Protein AF-A0A090RNL5-F1 (afdb_monomer_lite)

Radius of gyration: 27.96 Å; chains: 1; bounding box: 62×28×70 Å

Organism: NCBI:txid754436

Secondary structure (DSSP, 8-state):
--TTSPPPPP---------PPPPPPEEEE----S-SS---GGGS-TTS---EEEEPPTT------

Structure (mmCIF, N/CA/C/O backbone):
data_AF-A0A090RNL5-F1
#
_entry.id   AF-A0A090RNL5-F1
#
loop_
_atom_site.group_PDB
_atom_site.id
_atom_site.type_symbol
_atom_site.label_atom_id
_atom_site.label_alt_id
_atom_site.label_comp_id
_atom_site.label_asym_id
_atom_site.label_entity_id
_atom_site.label_s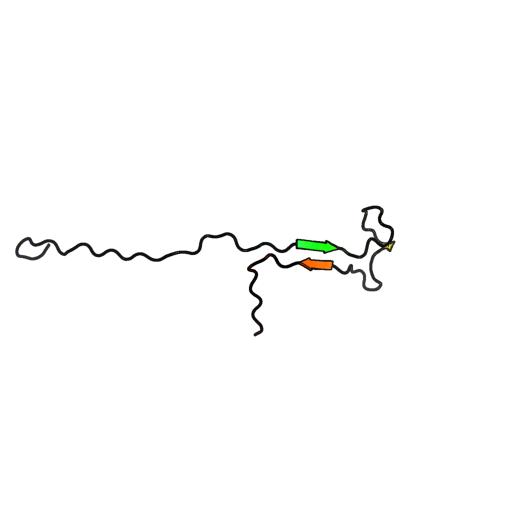eq_id
_atom_site.pdbx_PDB_ins_code
_atom_site.Cartn_x
_atom_site.Cartn_y
_atom_site.Cartn_z
_atom_site.occupancy
_atom_site.B_iso_or_equiv
_atom_site.auth_seq_id
_atom_site.auth_comp_id
_atom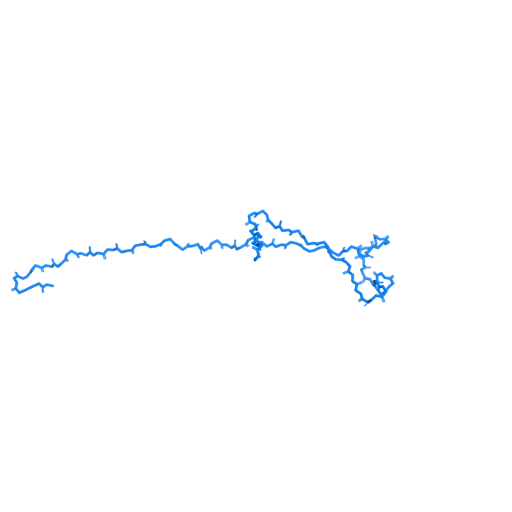_site.auth_asym_id
_atom_site.auth_atom_id
_atom_site.pdbx_PDB_model_num
ATOM 1 N N . MET A 1 1 ? -40.483 8.688 38.368 1.00 61.00 1 MET A N 1
ATOM 2 C CA . MET A 1 1 ? -41.025 9.066 39.687 1.00 61.00 1 MET A CA 1
ATOM 3 C C . MET A 1 1 ? -42.228 8.180 39.943 1.00 61.00 1 MET A C 1
ATOM 5 O O . MET A 1 1 ? -43.124 8.174 39.107 1.00 61.00 1 MET A O 1
ATOM 9 N N . ASP A 1 2 ? -42.196 7.350 40.981 1.00 74.81 2 ASP A N 1
ATOM 10 C CA . ASP A 1 2 ? -43.332 6.489 41.334 1.00 74.81 2 ASP A CA 1
ATOM 11 C C . ASP A 1 2 ? -44.450 7.280 42.048 1.00 74.81 2 ASP A C 1
ATOM 13 O O . ASP A 1 2 ? -44.325 8.482 42.296 1.00 74.81 2 ASP A O 1
ATOM 17 N N . ALA A 1 3 ? -45.556 6.607 42.383 1.00 78.69 3 ALA A N 1
ATOM 18 C CA . ALA A 1 3 ? -46.699 7.212 43.075 1.00 78.69 3 ALA A CA 1
ATOM 19 C C . ALA A 1 3 ? -46.370 7.754 44.485 1.00 78.69 3 ALA A C 1
ATOM 21 O O . ALA A 1 3 ? -47.167 8.512 45.035 1.00 78.69 3 ALA A O 1
ATOM 22 N N . ALA A 1 4 ? -45.220 7.390 45.064 1.00 81.81 4 ALA A N 1
ATOM 23 C CA . ALA A 1 4 ? -44.727 7.888 46.347 1.00 81.81 4 ALA A CA 1
ATOM 24 C C . ALA A 1 4 ? -43.681 9.013 46.197 1.00 81.81 4 ALA A C 1
ATOM 26 O O . ALA A 1 4 ? -43.203 9.536 47.202 1.00 81.81 4 ALA A O 1
ATOM 27 N N . GLY A 1 5 ? -43.344 9.420 44.967 1.00 81.56 5 GLY A N 1
ATOM 28 C CA . GLY A 1 5 ? -42.376 10.484 44.703 1.00 81.56 5 GLY A CA 1
ATOM 29 C C . GLY A 1 5 ? -40.921 10.018 44.632 1.00 81.56 5 GLY A C 1
ATOM 30 O O . GLY A 1 5 ? -40.028 10.861 44.587 1.00 81.56 5 GLY A O 1
ATOM 31 N N . ASN A 1 6 ? -40.648 8.711 44.574 1.00 81.12 6 ASN A N 1
ATOM 32 C CA . ASN A 1 6 ? -39.275 8.218 44.479 1.00 81.12 6 ASN A CA 1
ATOM 33 C C . ASN A 1 6 ? -38.795 8.259 43.016 1.00 81.12 6 ASN A C 1
ATOM 35 O O . ASN A 1 6 ? -39.453 7.692 42.129 1.00 81.12 6 ASN A O 1
ATOM 39 N N . PRO A 1 7 ? -37.668 8.924 42.708 1.00 81.69 7 PRO A N 1
ATOM 40 C CA . PRO A 1 7 ? -37.026 8.786 41.410 1.00 81.69 7 PRO A CA 1
ATOM 41 C C . PRO A 1 7 ? -36.402 7.390 41.281 1.00 81.69 7 PRO A C 1
ATOM 43 O O . PRO A 1 7 ? -35.875 6.833 42.243 1.00 81.69 7 PRO A O 1
ATOM 46 N N . SER A 1 8 ? -36.468 6.815 40.083 1.00 79.50 8 SER A N 1
ATOM 47 C CA . SER A 1 8 ? -35.692 5.623 39.742 1.00 79.50 8 SER A CA 1
ATOM 48 C C . SER A 1 8 ? -34.206 5.989 39.642 1.00 79.50 8 SER A C 1
ATOM 50 O O . SER A 1 8 ? -33.907 7.103 39.210 1.00 79.50 8 SER A O 1
ATOM 52 N N . PRO A 1 9 ? -33.278 5.087 40.007 1.00 83.00 9 PRO A N 1
ATOM 53 C CA . PRO A 1 9 ? -31.859 5.306 39.760 1.00 83.00 9 PRO A CA 1
ATOM 54 C C . PRO A 1 9 ? -31.598 5.493 38.264 1.00 83.00 9 PRO A C 1
ATOM 56 O O . PRO A 1 9 ? -32.141 4.753 37.442 1.00 83.00 9 PRO A O 1
ATOM 59 N N . GLU A 1 10 ? -30.755 6.462 37.923 1.00 84.00 10 GLU A N 1
ATOM 60 C CA . GLU A 1 10 ? -30.225 6.608 36.569 1.00 84.00 10 GLU A CA 1
ATOM 61 C C . GLU A 1 10 ? -29.357 5.374 36.251 1.00 84.00 10 GLU A C 1
ATOM 63 O O . GLU A 1 10 ? -28.502 4.992 37.054 1.00 84.00 10 GLU A O 1
ATOM 68 N N . VAL A 1 11 ? -29.573 4.742 35.095 1.00 82.38 11 VAL A N 1
ATOM 69 C CA . VAL A 1 11 ? -28.720 3.661 34.572 1.00 82.38 11 VAL A CA 1
ATOM 70 C C . VAL A 1 11 ? -27.953 4.204 33.374 1.00 82.38 11 VAL A C 1
ATOM 72 O O . VAL A 1 11 ? -28.540 4.833 32.497 1.00 82.38 11 VAL A O 1
ATOM 75 N N . SER A 1 12 ? -26.642 3.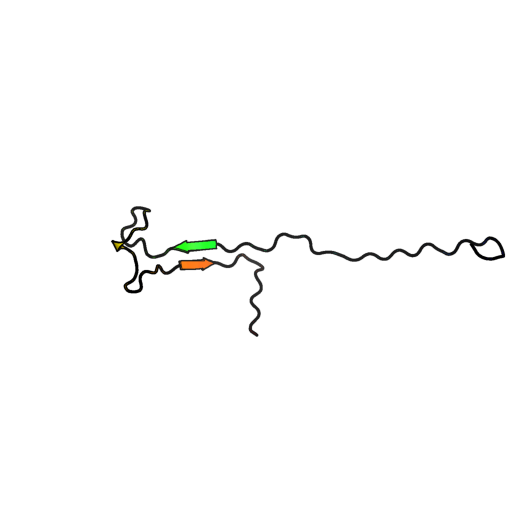966 33.349 1.00 87.69 12 SER A N 1
ATOM 76 C CA . SER A 1 12 ? -25.758 4.344 32.246 1.00 87.69 12 SER A CA 1
ATOM 77 C C . SER A 1 12 ? -25.154 3.092 31.630 1.00 87.69 12 SER A C 1
ATOM 79 O O . SER A 1 12 ? -24.577 2.281 32.353 1.00 87.69 12 SER A O 1
ATOM 81 N N . ASP A 1 13 ? -25.230 2.993 30.305 1.00 89.25 13 ASP A N 1
ATOM 82 C CA . ASP A 1 13 ? -24.504 2.012 29.504 1.00 89.25 13 ASP A CA 1
ATOM 83 C C . ASP A 1 13 ? -23.406 2.719 28.707 1.00 89.25 13 ASP A C 1
ATOM 85 O O . ASP A 1 13 ? -23.629 3.766 28.095 1.00 89.25 13 ASP A O 1
ATOM 89 N N . ASN A 1 14 ? -22.217 2.121 28.680 1.00 86.69 14 ASN A N 1
ATOM 90 C CA . ASN A 1 14 ? -21.093 2.603 27.890 1.00 86.69 14 ASN A CA 1
ATOM 91 C C . ASN A 1 14 ? -20.569 1.462 27.013 1.00 86.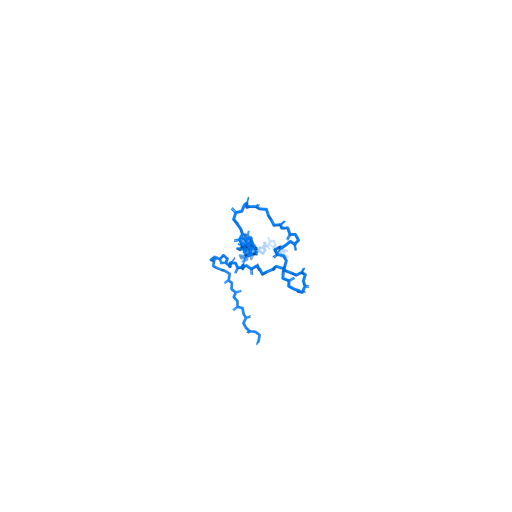69 14 ASN A C 1
ATOM 93 O O . ASN A 1 14 ? -20.368 0.346 27.488 1.00 86.69 14 ASN A O 1
ATOM 97 N N . ALA A 1 15 ? -20.295 1.764 25.744 1.00 90.06 15 ALA A N 1
ATOM 98 C CA . ALA A 1 15 ? -19.606 0.875 24.817 1.00 90.06 15 ALA A CA 1
ATOM 99 C C . ALA A 1 15 ? -18.345 1.564 24.287 1.00 90.06 15 ALA A C 1
ATOM 101 O O . ALA A 1 15 ? -18.323 2.783 24.103 1.00 90.06 15 ALA A O 1
ATOM 102 N N . LEU A 1 16 ? -17.298 0.778 24.041 1.00 93.06 16 LEU A N 1
ATOM 103 C CA . LEU A 1 16 ? -16.117 1.255 23.334 1.00 93.06 16 LEU A CA 1
ATOM 104 C C . LEU A 1 16 ? -16.370 1.138 21.834 1.00 93.06 16 LEU A C 1
ATOM 106 O O . LEU A 1 16 ? -16.829 0.101 21.358 1.00 93.06 16 LEU A O 1
ATOM 110 N N . VAL A 1 17 ? -16.064 2.207 21.107 1.00 90.75 17 VAL A N 1
ATOM 111 C CA . VAL A 1 17 ? -16.072 2.218 19.646 1.00 90.75 17 VAL A CA 1
ATOM 112 C C . VAL A 1 17 ? -14.629 2.316 19.195 1.00 90.75 17 VAL A C 1
ATOM 114 O O . VAL A 1 17 ? -13.916 3.230 19.616 1.00 90.75 17 VAL A O 1
ATOM 117 N N . ASP A 1 18 ? -14.205 1.381 18.351 1.00 89.75 18 ASP A N 1
ATOM 118 C CA . ASP A 1 18 ? -12.963 1.560 17.617 1.00 89.75 18 ASP A CA 1
ATOM 119 C C . ASP A 1 18 ? -13.180 2.644 16.558 1.00 89.75 18 ASP A C 1
ATOM 121 O O . ASP A 1 18 ? -14.002 2.502 15.652 1.00 89.75 18 ASP A O 1
ATOM 125 N N . ASN A 1 19 ? -12.487 3.764 16.737 1.00 92.06 19 ASN A N 1
ATOM 126 C CA . ASN A 1 19 ? -12.482 4.893 15.813 1.00 92.06 19 ASN A CA 1
ATOM 127 C C . ASN A 1 19 ? -11.055 5.191 15.323 1.00 92.06 19 ASN A C 1
ATOM 129 O O . ASN A 1 19 ? -10.751 6.308 14.900 1.00 92.06 19 ASN A O 1
ATOM 133 N N . GLY A 1 20 ? -10.151 4.214 15.451 1.00 92.31 20 GLY A N 1
ATOM 134 C CA . GLY A 1 20 ? -8.831 4.267 14.849 1.00 92.31 20 GLY A CA 1
ATOM 135 C C . GLY A 1 20 ? -8.934 4.181 13.329 1.00 92.31 20 GLY A C 1
ATOM 136 O O . GLY A 1 20 ? -9.769 3.463 12.781 1.00 92.31 20 GLY A O 1
ATOM 137 N N . ALA A 1 21 ? -8.076 4.918 12.624 1.00 91.44 21 ALA A N 1
ATOM 138 C CA . ALA A 1 21 ? -7.945 4.731 11.186 1.00 91.44 21 ALA A CA 1
ATOM 139 C C . ALA A 1 21 ? -7.376 3.336 10.899 1.00 91.44 21 ALA A C 1
ATOM 141 O O . ALA A 1 21 ? -6.412 2.910 11.540 1.00 91.44 21 ALA A O 1
ATOM 142 N N . ALA A 1 22 ? -7.947 2.652 9.909 1.00 90.44 22 ALA A N 1
ATOM 143 C CA . ALA A 1 22 ? -7.403 1.388 9.439 1.00 90.44 22 ALA A CA 1
ATOM 144 C C . ALA A 1 22 ? -5.975 1.586 8.882 1.00 90.44 22 ALA A C 1
ATOM 146 O O . ALA A 1 22 ? -5.703 2.620 8.258 1.00 90.44 22 ALA A O 1
ATOM 147 N N . PRO A 1 23 ? -5.067 0.609 9.061 1.00 93.19 23 PRO A N 1
ATOM 148 C CA . PRO A 1 23 ? -3.755 0.640 8.425 1.00 93.19 23 PRO A CA 1
ATOM 149 C C . PRO A 1 23 ? -3.883 0.736 6.896 1.00 93.19 23 PRO A C 1
ATOM 151 O O . PRO A 1 23 ? -4.618 -0.035 6.278 1.00 93.19 23 PRO A O 1
ATOM 154 N N . ALA A 1 24 ? -3.170 1.680 6.276 1.00 94.38 24 ALA A N 1
ATOM 155 C CA . ALA A 1 24 ? -3.186 1.873 4.826 1.00 94.38 24 ALA A CA 1
ATOM 156 C C . ALA A 1 24 ? -2.053 1.077 4.149 1.00 94.38 24 ALA A C 1
ATOM 158 O O . ALA A 1 24 ? -0.913 1.167 4.609 1.00 94.38 24 ALA A O 1
ATOM 159 N N . PRO A 1 25 ? -2.315 0.329 3.063 1.00 95.56 25 PRO A N 1
ATOM 160 C CA . PRO A 1 25 ? -1.263 -0.345 2.307 1.00 95.56 25 PRO A CA 1
ATOM 161 C C . PRO A 1 25 ? -0.460 0.644 1.450 1.00 95.56 25 PRO A C 1
ATOM 163 O O . PRO A 1 25 ? -0.925 1.747 1.149 1.00 95.56 25 PRO A O 1
ATOM 166 N N . SER A 1 26 ? 0.718 0.220 0.997 1.00 96.38 26 SER A N 1
ATOM 167 C CA . SER A 1 26 ? 1.462 0.893 -0.073 1.00 96.38 26 SER A CA 1
ATOM 168 C C . SER A 1 26 ? 1.514 0.030 -1.327 1.00 96.38 26 SER A C 1
ATOM 170 O O . SER A 1 26 ? 1.479 -1.198 -1.249 1.00 96.38 26 SER A O 1
ATOM 172 N N . VAL A 1 27 ? 1.602 0.689 -2.481 1.00 95.12 27 VAL A N 1
ATOM 173 C CA . VAL A 1 27 ? 1.714 0.042 -3.789 1.00 95.12 27 VAL A CA 1
ATOM 174 C C . VAL A 1 27 ? 2.900 0.644 -4.527 1.00 95.12 27 VAL A C 1
ATOM 176 O O . VAL A 1 27 ? 2.997 1.867 -4.632 1.00 95.12 27 VAL A O 1
ATOM 179 N N . GLU A 1 28 ? 3.771 -0.210 -5.047 1.00 92.44 28 GLU A N 1
ATOM 180 C CA . GLU A 1 28 ? 4.910 0.156 -5.884 1.00 92.44 28 GLU A CA 1
ATOM 181 C C . GLU A 1 28 ? 4.800 -0.570 -7.224 1.00 92.44 28 GLU A C 1
ATOM 183 O O . GLU A 1 28 ? 4.523 -1.765 -7.268 1.00 92.44 28 GLU A O 1
ATOM 188 N N . LEU A 1 29 ? 4.975 0.146 -8.333 1.00 91.94 29 LEU A N 1
ATOM 189 C CA . LEU A 1 29 ? 5.045 -0.474 -9.656 1.00 91.94 29 LEU A CA 1
ATOM 190 C C . LEU A 1 29 ? 6.475 -0.985 -9.878 1.00 91.94 29 LEU A C 1
ATOM 192 O O . LEU A 1 29 ? 7.416 -0.302 -9.477 1.00 91.94 29 LEU A O 1
ATOM 196 N N . LEU A 1 30 ? 6.641 -2.142 -10.532 1.00 90.19 30 LEU A N 1
ATOM 197 C CA . LEU A 1 30 ? 7.941 -2.825 -10.697 1.00 90.19 30 LEU A CA 1
ATOM 198 C C . LEU A 1 30 ? 8.452 -2.949 -12.151 1.00 90.19 30 LEU A C 1
ATOM 200 O O . LEU A 1 30 ? 9.403 -3.682 -12.410 1.00 90.19 30 LEU A O 1
ATOM 204 N N . GLY A 1 31 ? 7.801 -2.316 -13.122 1.00 88.81 31 GLY A N 1
ATOM 205 C CA . GLY A 1 31 ? 8.172 -2.398 -14.545 1.00 88.81 31 GLY A CA 1
ATOM 206 C C . GLY A 1 31 ? 9.171 -1.345 -15.063 1.00 88.81 31 GLY A C 1
ATOM 207 O O . GLY A 1 31 ? 9.516 -1.426 -16.233 1.00 88.81 31 GLY A O 1
ATOM 208 N N . ASP A 1 32 ? 9.639 -0.388 -14.251 1.00 91.06 32 ASP A N 1
ATOM 209 C CA . ASP A 1 32 ? 10.653 0.611 -14.634 1.00 91.06 32 ASP A CA 1
ATOM 210 C C . ASP A 1 32 ? 12.009 -0.093 -14.656 1.00 91.06 32 ASP A C 1
ATOM 212 O O . ASP A 1 32 ? 12.785 -0.102 -13.698 1.00 91.06 32 ASP A O 1
ATOM 216 N N . VAL A 1 33 ? 12.246 -0.794 -15.758 1.00 89.12 33 VAL A N 1
ATOM 217 C CA . VAL A 1 33 ? 13.437 -1.618 -15.959 1.00 89.12 33 VAL A CA 1
ATOM 218 C C . VAL A 1 33 ? 14.678 -0.774 -16.220 1.00 89.12 33 VAL A C 1
ATOM 220 O O . VAL A 1 33 ? 15.795 -1.289 -16.125 1.00 89.12 33 VAL A O 1
ATOM 223 N N . ASN A 1 34 ? 14.495 0.494 -16.591 1.00 91.56 34 ASN A N 1
ATOM 224 C CA . ASN A 1 34 ? 15.574 1.372 -17.015 1.00 91.56 34 ASN A CA 1
ATOM 225 C C . ASN A 1 34 ? 16.011 2.357 -15.905 1.00 91.56 34 ASN A C 1
ATOM 227 O O . ASN A 1 34 ? 17.147 2.839 -15.933 1.00 91.56 34 ASN A O 1
ATOM 231 N N . GLY A 1 35 ? 15.173 2.555 -14.885 1.00 92.19 35 GLY A N 1
ATOM 232 C CA . GLY A 1 35 ? 15.452 3.323 -13.677 1.00 92.19 35 GLY A CA 1
ATOM 233 C C . GLY A 1 35 ? 15.435 4.838 -13.875 1.00 92.19 35 GLY A C 1
ATOM 234 O O . GLY A 1 35 ? 16.113 5.548 -13.126 1.00 92.19 35 GLY A O 1
ATOM 235 N N . ASP A 1 36 ? 14.723 5.347 -14.882 1.00 94.19 36 ASP A N 1
ATOM 236 C CA . ASP A 1 36 ? 14.596 6.784 -15.150 1.00 94.19 36 ASP A CA 1
ATOM 237 C C . ASP A 1 36 ? 13.475 7.461 -14.343 1.00 94.19 36 ASP A C 1
ATOM 239 O O . ASP A 1 36 ? 13.368 8.694 -14.342 1.00 94.19 36 ASP A O 1
ATOM 243 N N . GLY A 1 37 ? 12.681 6.677 -13.608 1.00 91.19 37 GLY A N 1
ATOM 244 C CA . GLY A 1 37 ? 11.570 7.161 -12.802 1.00 91.19 37 GLY A CA 1
ATOM 245 C C . GLY A 1 37 ? 10.312 7.480 -13.610 1.00 91.19 37 GLY A C 1
ATOM 246 O O . GLY A 1 37 ? 9.410 8.139 -13.080 1.00 91.19 37 GLY A O 1
ATOM 247 N N . VAL A 1 38 ? 10.228 7.051 -14.872 1.00 90.94 38 VAL A N 1
ATOM 248 C CA . VAL A 1 38 ? 9.083 7.268 -15.758 1.00 90.94 38 VAL A CA 1
ATOM 249 C C . VAL A 1 38 ? 8.600 5.953 -16.354 1.00 90.94 38 VAL A C 1
ATOM 251 O O . VAL A 1 38 ? 9.152 5.441 -17.316 1.00 90.94 38 VAL A O 1
ATOM 254 N N . TYR A 1 39 ? 7.434 5.517 -15.884 1.00 90.81 39 TYR A N 1
ATOM 255 C CA . TYR A 1 39 ? 6.711 4.396 -16.473 1.00 90.81 39 TYR A CA 1
ATOM 256 C C . TYR A 1 39 ? 6.097 4.729 -17.835 1.00 90.81 39 TYR A C 1
ATOM 258 O O . TYR A 1 39 ? 5.296 5.666 -17.944 1.00 90.81 39 TYR A O 1
ATOM 266 N N . ASN A 1 40 ? 6.399 3.931 -18.861 1.00 90.94 40 ASN A N 1
ATOM 267 C CA . ASN A 1 40 ? 5.905 4.149 -20.224 1.00 90.94 40 ASN A CA 1
ATOM 268 C C . ASN A 1 40 ? 5.503 2.859 -20.979 1.00 90.94 40 ASN A C 1
ATOM 270 O O . ASN A 1 40 ? 5.482 1.762 -20.429 1.00 90.94 40 ASN A O 1
ATOM 274 N N . SER A 1 41 ? 5.111 3.000 -22.252 1.00 92.69 41 SER A N 1
ATOM 275 C CA . SER A 1 41 ? 4.612 1.900 -23.095 1.00 92.69 41 SER A CA 1
ATOM 276 C C . SER A 1 41 ? 5.622 0.788 -23.360 1.00 92.69 41 SER A C 1
ATOM 278 O O . SER A 1 41 ? 5.207 -0.345 -23.591 1.00 92.69 41 SER A O 1
ATOM 280 N N . ASP A 1 42 ? 6.914 1.101 -23.343 1.00 92.25 42 ASP A N 1
ATOM 281 C CA . ASP A 1 42 ? 7.980 0.130 -23.604 1.00 92.25 42 ASP A CA 1
ATOM 282 C C . ASP A 1 42 ? 8.218 -0.788 -22.391 1.00 92.25 42 ASP A C 1
ATOM 284 O O . ASP A 1 42 ? 8.871 -1.824 -22.501 1.00 92.25 42 ASP A O 1
ATOM 288 N N . GLU A 1 43 ? 7.642 -0.422 -21.246 1.00 93.25 43 GLU A N 1
ATOM 289 C CA . GLU A 1 43 ? 7.784 -1.077 -19.944 1.00 93.25 43 GLU A CA 1
ATOM 290 C C . GLU A 1 43 ? 6.524 -1.839 -19.522 1.00 93.25 43 GLU A C 1
ATOM 292 O O . GLU A 1 43 ? 6.484 -2.482 -18.470 1.00 93.25 43 GLU A O 1
ATOM 297 N N . LEU A 1 44 ? 5.481 -1.796 -20.355 1.00 93.12 44 LEU A N 1
ATOM 298 C CA . LEU A 1 44 ? 4.308 -2.639 -20.186 1.00 93.12 44 LEU A CA 1
ATOM 299 C C . LEU A 1 44 ? 4.663 -4.098 -20.499 1.00 93.12 44 LEU A C 1
ATOM 301 O O . LEU A 1 44 ? 5.364 -4.417 -21.461 1.00 93.12 44 LEU A O 1
ATOM 305 N N . GLY A 1 45 ? 4.100 -5.008 -19.710 1.00 90.19 45 GLY A N 1
ATOM 306 C CA . GLY A 1 45 ? 4.080 -6.427 -20.022 1.00 90.19 45 GLY A CA 1
ATOM 307 C C . GLY A 1 45 ? 3.370 -6.700 -21.349 1.00 90.19 45 GLY A C 1
ATOM 308 O O . GLY A 1 45 ? 2.593 -5.891 -21.858 1.00 90.19 45 GLY A O 1
ATOM 309 N N . ALA A 1 46 ? 3.597 -7.889 -21.909 1.00 91.44 46 ALA A N 1
ATOM 310 C CA . ALA A 1 46 ? 2.982 -8.308 -23.174 1.00 91.44 46 ALA A CA 1
ATOM 311 C C . ALA A 1 46 ? 1.440 -8.343 -23.134 1.00 91.44 46 ALA A C 1
ATOM 313 O O . ALA A 1 46 ? 0.791 -8.346 -24.179 1.00 91.44 46 ALA A O 1
ATOM 314 N N . ASP A 1 47 ? 0.856 -8.380 -21.939 1.00 94.19 47 ASP A N 1
ATOM 315 C CA . ASP A 1 47 ? -0.583 -8.307 -21.688 1.00 94.19 47 ASP A CA 1
ATOM 316 C C . ASP A 1 47 ? -1.107 -6.868 -21.525 1.00 94.19 47 ASP A C 1
ATOM 318 O O . ASP A 1 47 ? -2.301 -6.663 -21.308 1.00 94.19 47 ASP A O 1
ATOM 322 N N . GLY A 1 48 ? -0.233 -5.869 -21.658 1.00 91.62 48 GLY A N 1
A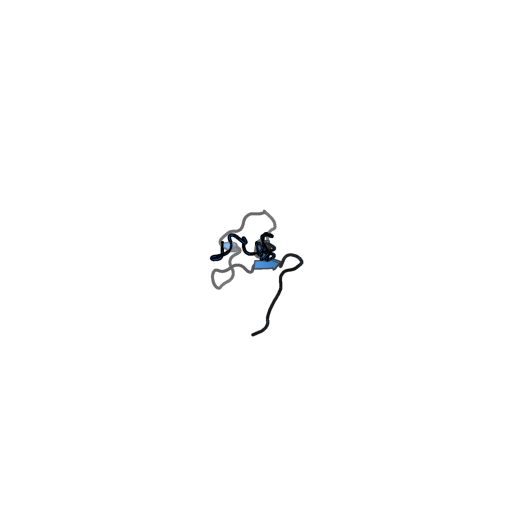TOM 323 C CA . GLY A 1 48 ? -0.559 -4.463 -21.475 1.00 91.62 48 GLY A CA 1
ATOM 324 C C . GLY A 1 48 ? -0.638 -4.030 -20.009 1.00 91.62 48 GLY A C 1
ATOM 325 O O . GLY A 1 48 ? -1.241 -2.995 -19.726 1.00 91.62 48 GLY A O 1
ATOM 326 N N . THR A 1 49 ? -0.078 -4.803 -19.074 1.00 92.50 49 THR A N 1
ATOM 327 C CA . THR A 1 49 ? -0.127 -4.510 -17.633 1.00 92.50 49 THR A CA 1
ATOM 328 C C . THR A 1 49 ? 1.262 -4.323 -17.025 1.00 92.50 49 THR A C 1
ATOM 330 O O . THR A 1 49 ? 2.278 -4.604 -17.655 1.00 92.50 49 THR A O 1
ATOM 333 N N . VAL A 1 50 ? 1.313 -3.827 -15.787 1.00 92.00 50 VAL A N 1
ATOM 334 C CA . VAL A 1 50 ? 2.539 -3.733 -14.988 1.00 92.00 50 VAL A CA 1
ATOM 335 C C . VAL A 1 50 ? 2.343 -4.482 -13.674 1.00 92.00 50 VAL A C 1
ATOM 337 O O . VAL A 1 50 ? 1.292 -4.376 -13.037 1.00 92.00 50 VAL A O 1
ATOM 340 N N . THR A 1 51 ? 3.357 -5.239 -13.261 1.00 91.75 51 THR A N 1
ATOM 341 C CA . THR A 1 51 ? 3.371 -5.879 -11.944 1.00 91.75 51 THR A CA 1
ATOM 342 C C . THR A 1 51 ? 3.535 -4.816 -10.866 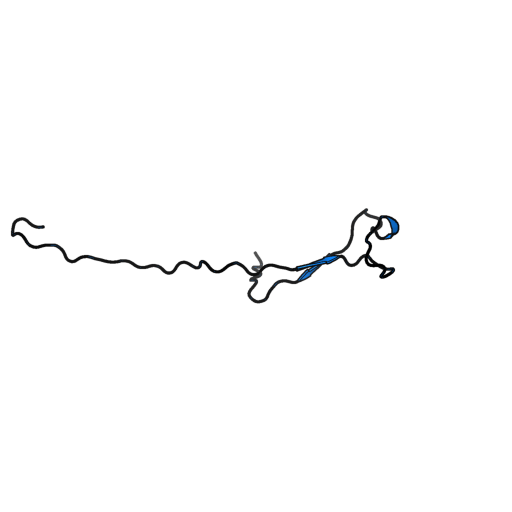1.00 91.75 51 THR A C 1
ATOM 344 O O . THR A 1 51 ? 4.419 -3.964 -10.960 1.00 91.75 51 THR A O 1
ATOM 347 N N . ALA A 1 52 ? 2.708 -4.893 -9.826 1.00 93.75 52 ALA A N 1
ATOM 348 C CA . ALA A 1 52 ? 2.831 -4.056 -8.645 1.00 93.75 52 ALA A CA 1
ATOM 349 C C . ALA A 1 52 ? 3.148 -4.907 -7.413 1.00 93.75 52 ALA A C 1
ATOM 351 O O . ALA A 1 52 ? 2.579 -5.986 -7.232 1.00 93.75 52 ALA A O 1
ATOM 352 N N . GLU A 1 53 ? 4.023 -4.400 -6.555 1.00 94.94 53 GLU A N 1
ATOM 353 C CA . GLU A 1 53 ? 4.202 -4.893 -5.198 1.00 94.94 53 GLU A CA 1
ATOM 354 C C . GLU A 1 53 ? 3.226 -4.175 -4.270 1.00 94.94 53 GLU A C 1
ATOM 356 O O . GLU A 1 53 ? 3.117 -2.947 -4.283 1.00 94.94 53 GLU A O 1
ATOM 361 N N . VAL A 1 54 ? 2.495 -4.950 -3.469 1.00 95.81 54 VAL A N 1
ATOM 362 C CA . VAL A 1 54 ? 1.571 -4.424 -2.464 1.00 95.81 54 VAL A CA 1
ATOM 363 C C . VAL A 1 54 ? 2.098 -4.792 -1.089 1.00 95.81 54 VAL A C 1
ATOM 365 O O . VAL A 1 54 ? 2.178 -5.970 -0.742 1.00 95.81 54 VAL A O 1
ATOM 368 N N . THR A 1 55 ? 2.387 -3.775 -0.285 1.00 95.88 55 THR A N 1
ATOM 369 C CA . THR A 1 55 ? 2.874 -3.945 1.083 1.00 95.88 55 THR A CA 1
ATOM 370 C C . THR A 1 55 ? 1.762 -3.608 2.058 1.00 95.88 55 THR A C 1
ATOM 372 O O . THR A 1 55 ? 1.207 -2.506 2.052 1.00 95.88 55 THR A O 1
ATOM 375 N N . LEU A 1 56 ? 1.426 -4.571 2.914 1.00 94.81 56 LEU A N 1
ATOM 376 C CA . LEU A 1 56 ? 0.435 -4.381 3.966 1.00 94.81 56 LEU A CA 1
ATOM 377 C C . LEU A 1 56 ? 1.075 -3.677 5.162 1.00 94.81 56 LEU A C 1
ATOM 379 O O . LEU A 1 56 ? 2.152 -4.061 5.623 1.00 94.81 56 LEU A O 1
ATOM 383 N N . ALA A 1 57 ? 0.397 -2.657 5.686 1.00 94.94 57 ALA A N 1
ATOM 384 C CA . ALA A 1 57 ? 0.842 -1.995 6.901 1.00 94.94 57 ALA A CA 1
ATOM 385 C C . ALA A 1 57 ? 0.737 -2.933 8.111 1.00 94.94 57 ALA A C 1
ATOM 387 O O . ALA A 1 57 ? -0.100 -3.841 8.159 1.00 94.94 57 ALA A O 1
ATOM 388 N N . ALA A 1 58 ? 1.579 -2.692 9.117 1.00 90.50 58 ALA A N 1
ATOM 389 C CA . ALA A 1 58 ? 1.528 -3.430 10.372 1.00 90.50 58 ALA A CA 1
ATOM 390 C C . ALA A 1 58 ? 0.118 -3.369 10.989 1.00 90.50 58 ALA A C 1
ATOM 392 O O . ALA A 1 58 ? -0.522 -2.319 10.987 1.00 90.50 58 ALA A O 1
ATOM 393 N N . GLY A 1 59 ? -0.359 -4.502 11.509 1.00 88.19 59 GLY A N 1
ATOM 394 C CA . GLY A 1 59 ? -1.718 -4.623 12.046 1.00 88.19 59 GLY A CA 1
ATOM 395 C C . GLY A 1 59 ? -2.803 -4.865 10.993 1.00 88.19 59 GLY A C 1
ATOM 396 O O . GLY A 1 59 ? -3.964 -4.992 11.362 1.00 88.19 59 GLY A O 1
ATOM 397 N N . THR A 1 60 ? -2.456 -4.967 9.704 1.00 91.31 60 THR A N 1
ATOM 398 C CA . THR A 1 60 ? -3.395 -5.478 8.696 1.00 91.31 60 THR A CA 1
ATOM 399 C C . THR A 1 60 ? -3.669 -6.954 8.969 1.00 91.31 60 THR A C 1
ATOM 401 O O . THR A 1 60 ? -2.747 -7.772 8.970 1.00 91.31 60 THR A O 1
ATOM 404 N N . GLU A 1 61 ? -4.934 -7.304 9.179 1.00 88.88 61 GLU A N 1
ATOM 405 C CA . GLU A 1 61 ? -5.362 -8.689 9.352 1.00 88.88 61 GLU A CA 1
ATOM 406 C C . GLU A 1 61 ? -5.760 -9.295 8.001 1.00 88.88 61 GLU A C 1
ATOM 408 O O . GLU A 1 61 ? -6.538 -8.710 7.247 1.00 88.88 61 GLU A O 1
ATOM 413 N N . VAL A 1 62 ? -5.233 -10.482 7.690 1.00 85.06 62 VAL A N 1
ATOM 414 C CA . VAL A 1 62 ? -5.604 -11.247 6.491 1.00 85.06 62 VAL A CA 1
ATOM 415 C C . VAL A 1 62 ? -6.368 -12.483 6.942 1.00 85.06 62 VAL A C 1
ATOM 417 O O . VAL A 1 62 ? -5.782 -13.421 7.482 1.00 85.06 62 VAL A O 1
ATOM 420 N N . ALA A 1 63 ? -7.682 -12.487 6.733 1.00 81.62 63 ALA A N 1
ATOM 421 C CA . ALA A 1 63 ? -8.498 -13.671 6.957 1.00 81.62 63 ALA A CA 1
ATOM 422 C C . ALA A 1 63 ? -8.495 -14.545 5.696 1.00 81.62 63 ALA A C 1
ATOM 424 O O . ALA A 1 63 ? -8.743 -14.059 4.592 1.00 81.62 63 ALA A O 1
ATOM 425 N N . ILE A 1 64 ? -8.230 -15.839 5.865 1.00 70.19 64 ILE A N 1
ATOM 426 C CA . ILE A 1 64 ? -8.478 -16.847 4.831 1.00 70.19 64 ILE A CA 1
ATOM 427 C C . ILE A 1 64 ? -9.917 -17.329 5.040 1.00 70.19 64 ILE A C 1
ATOM 429 O O . ILE A 1 64 ? -10.255 -17.728 6.155 1.00 70.19 64 ILE A O 1
ATOM 433 N N . ALA A 1 65 ? -10.755 -17.206 4.008 1.00 60.22 65 ALA A N 1
ATOM 434 C CA . ALA A 1 65 ? -12.153 -17.643 4.036 1.00 60.22 65 ALA A CA 1
ATOM 435 C C . ALA A 1 65 ? -12.288 -19.172 4.070 1.00 60.22 65 ALA A C 1
ATOM 437 O O . ALA A 1 65 ? -11.435 -19.853 3.451 1.00 60.22 65 ALA A O 1
#

pLDDT: mean 88.68, std 7.27, range [60.22, 96.38]

Foldseek 3Di:
DDPVPDDDDDDDDDDDDPPDDDFDKDKDWDQPPPPPPDDDDVSADPVRHTDMDIGTDPPDDDDDD

Sequence (65 aa):
MDAAGNPSPEVSDNALVDNGAAPAPSVELLGDVNGDGVYNSDELGADGTVTAEVTLAAGTEVAIA